Protein AF-A0A965WI93-F1 (afdb_monomer_lite)

Radius of gyration: 29.73 Å; chains: 1; bounding box: 65×33×78 Å

Secondary structure (DSSP, 8-state):
-HHHHHHHHHHHHHHHHHHHHHHTTT-HHHHHHHHHHHHHHHHHHHHHHHHHHHHHHTT--GGG-TT--HHHHHHHHHHHHHHHHHHHHHHHHHHHHHHHHHHHHS-SS--EEE-TTS-EEEE-TTTT-

Sequence (129 aa):
MLSGFLRLIPILMLASIAGLIGESFLGDELGWLIALLIVVISLFIAYVNQSRLDVFVRGAGISHLFGFGSSWSEIFFRLQRIITGLRKDIEHVERQYKRFIEAFQASPNGIVMLDDQDQIEWCNAIAEQ

Structure (mmCIF, N/CA/C/O backbone):
data_AF-A0A965WI93-F1
#
_entry.id   AF-A0A965WI93-F1
#
loop_
_atom_site.group_PDB
_atom_site.id
_atom_site.type_symbol
_atom_site.label_atom_id
_atom_site.label_alt_id
_atom_site.label_comp_id
_atom_site.label_asym_id
_atom_site.label_entity_id
_atom_site.label_seq_id
_atom_site.pdbx_PDB_ins_code
_atom_site.Cartn_x
_atom_site.Cartn_y
_atom_site.Cartn_z
_atom_site.occupancy
_atom_site.B_iso_or_equiv
_atom_site.auth_seq_id
_atom_site.auth_comp_id
_atom_site.auth_asym_id
_atom_site.auth_atom_id
_atom_site.pdbx_PDB_model_num
ATOM 1 N N . MET A 1 1 ? -3.163 9.370 -14.158 1.00 44.66 1 MET A N 1
ATOM 2 C CA . MET A 1 1 ? -2.802 9.427 -15.596 1.00 44.66 1 MET A CA 1
ATOM 3 C C . MET A 1 1 ? -1.575 10.307 -15.856 1.00 44.66 1 MET A C 1
ATOM 5 O O . MET A 1 1 ? -0.723 9.897 -16.629 1.00 44.66 1 MET A O 1
ATOM 9 N N . LEU A 1 2 ? -1.410 11.443 -15.160 1.00 41.28 2 LEU A N 1
ATOM 10 C CA . LEU A 1 2 ? -0.267 12.364 -15.318 1.00 41.28 2 LEU A CA 1
ATOM 11 C C . LEU A 1 2 ? 1.116 11.759 -14.967 1.00 41.28 2 LEU A C 1
ATOM 13 O O . LEU A 1 2 ? 2.121 12.081 -15.593 1.00 41.28 2 LEU A O 1
ATOM 17 N N . SER A 1 3 ? 1.173 10.828 -14.008 1.00 55.16 3 SER A N 1
ATOM 18 C CA . SER A 1 3 ? 2.419 10.173 -13.574 1.00 55.16 3 SER A CA 1
ATOM 19 C C . SER A 1 3 ? 3.006 9.188 -14.592 1.00 55.16 3 SER A C 1
ATOM 21 O O . SER A 1 3 ? 4.210 8.942 -14.570 1.00 55.16 3 SER A O 1
ATOM 23 N N . GLY A 1 4 ? 2.181 8.636 -15.490 1.00 57.69 4 GLY A N 1
ATOM 24 C CA . GLY A 1 4 ? 2.646 7.775 -16.581 1.00 57.69 4 GLY A CA 1
ATOM 25 C C . GLY A 1 4 ? 3.409 8.579 -17.631 1.00 57.69 4 GLY A C 1
ATOM 26 O O . GLY A 1 4 ? 4.527 8.221 -17.988 1.00 57.69 4 GLY A O 1
ATOM 27 N N . PHE A 1 5 ? 2.852 9.727 -18.029 1.00 55.25 5 PHE A N 1
ATOM 28 C CA . PHE A 1 5 ? 3.491 10.654 -18.965 1.00 55.25 5 PHE A CA 1
ATOM 29 C C . PHE A 1 5 ? 4.829 11.182 -18.436 1.00 55.25 5 PHE A C 1
ATOM 31 O O . PHE A 1 5 ? 5.806 11.189 -19.176 1.00 55.25 5 PHE A O 1
ATOM 38 N N . LEU A 1 6 ? 4.920 11.521 -17.144 1.00 60.19 6 LEU A N 1
ATOM 39 C CA . LEU A 1 6 ? 6.157 12.041 -16.548 1.00 60.19 6 LEU A CA 1
ATOM 40 C C . LEU A 1 6 ? 7.327 11.036 -16.586 1.00 60.19 6 LEU A C 1
ATOM 42 O O . LEU A 1 6 ? 8.482 11.442 -16.643 1.00 60.19 6 LEU A O 1
ATOM 46 N N . ARG A 1 7 ? 7.041 9.725 -16.588 1.00 63.84 7 ARG A N 1
ATOM 47 C CA . ARG A 1 7 ? 8.060 8.662 -16.697 1.00 63.84 7 ARG A CA 1
ATOM 48 C C . ARG A 1 7 ? 8.518 8.413 -18.130 1.00 63.84 7 ARG A C 1
ATOM 50 O O . ARG A 1 7 ? 9.644 7.968 -18.320 1.00 63.84 7 ARG A O 1
ATOM 57 N N . LEU A 1 8 ? 7.676 8.716 -19.118 1.00 63.66 8 LEU A N 1
ATOM 58 C CA . LEU A 1 8 ? 8.026 8.593 -20.533 1.00 63.66 8 LEU A CA 1
ATOM 59 C C . LEU A 1 8 ? 8.989 9.699 -20.974 1.00 63.66 8 LEU A C 1
ATOM 61 O O . LEU A 1 8 ? 9.844 9.447 -21.812 1.00 63.66 8 LEU A O 1
ATOM 65 N N . ILE A 1 9 ? 8.914 10.885 -20.362 1.00 71.38 9 ILE A N 1
ATOM 66 C CA . ILE A 1 9 ? 9.781 12.032 -20.675 1.00 71.38 9 ILE A CA 1
ATOM 67 C C . ILE A 1 9 ? 11.282 11.700 -20.568 1.00 71.38 9 ILE A C 1
ATOM 69 O O . ILE A 1 9 ? 11.985 11.924 -21.551 1.00 71.38 9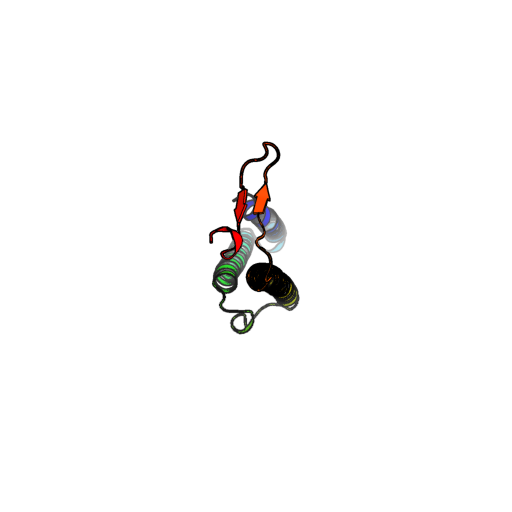 ILE A O 1
ATOM 73 N N . PRO A 1 10 ? 11.815 11.147 -19.456 1.00 72.50 10 PRO A N 1
ATOM 74 C CA . PRO A 1 10 ? 13.241 10.832 -19.369 1.00 72.50 10 PRO A CA 1
ATOM 75 C C . PRO A 1 10 ? 13.662 9.723 -20.338 1.00 72.50 10 PRO A C 1
ATOM 77 O O . PRO A 1 10 ? 14.773 9.771 -20.848 1.00 72.50 10 PRO A O 1
ATOM 80 N N . ILE A 1 11 ? 12.782 8.760 -20.630 1.00 70.06 11 ILE A N 1
ATOM 81 C CA . ILE A 1 11 ? 13.043 7.675 -21.590 1.00 70.06 11 ILE A CA 1
ATOM 82 C C . ILE A 1 11 ? 13.140 8.236 -23.009 1.00 70.06 11 ILE A C 1
ATOM 84 O O . ILE A 1 11 ? 14.069 7.905 -23.742 1.00 70.06 11 ILE A O 1
ATOM 88 N N . LEU A 1 12 ? 12.201 9.108 -23.377 1.00 68.94 12 LEU A N 1
ATOM 89 C CA . LEU A 1 12 ? 12.174 9.768 -24.676 1.00 68.94 12 LEU A CA 1
ATOM 90 C C . LEU A 1 12 ? 13.390 10.687 -24.841 1.00 68.94 12 LEU A C 1
ATOM 92 O O . LEU A 1 12 ? 14.022 10.676 -25.889 1.00 68.94 12 LEU A O 1
ATOM 96 N N . MET A 1 13 ? 13.766 11.415 -23.783 1.00 74.62 13 MET A N 1
ATOM 97 C CA . MET A 1 13 ? 14.979 12.238 -23.747 1.00 74.62 13 MET A CA 1
ATOM 98 C C . MET A 1 13 ? 16.239 11.388 -23.946 1.00 74.62 13 MET A C 1
ATOM 100 O O . MET A 1 13 ? 17.066 11.724 -24.787 1.00 74.62 13 MET A O 1
ATOM 104 N N . LEU A 1 14 ? 16.373 10.258 -23.242 1.00 74.38 14 LEU A N 1
ATOM 105 C CA . LEU A 1 14 ? 17.527 9.360 -23.381 1.00 74.38 14 LEU A CA 1
ATOM 106 C C . LEU A 1 14 ? 17.598 8.714 -24.771 1.00 74.38 14 LEU A C 1
ATOM 108 O O . LEU A 1 14 ? 18.682 8.622 -25.340 1.00 74.38 14 LEU A O 1
ATOM 112 N N . ALA A 1 15 ? 16.455 8.314 -25.335 1.00 68.94 15 ALA A N 1
ATOM 113 C CA . ALA A 1 15 ? 16.373 7.770 -26.689 1.00 68.94 15 ALA A CA 1
ATOM 114 C C . ALA A 1 15 ? 16.710 8.826 -27.754 1.00 68.94 15 ALA A C 1
ATOM 116 O O . ALA A 1 15 ? 17.428 8.525 -28.704 1.00 68.94 15 ALA A O 1
ATOM 117 N N . SER A 1 16 ? 16.257 10.069 -27.569 1.00 68.19 16 SER A N 1
ATOM 118 C CA . SER A 1 16 ? 16.564 11.181 -28.473 1.00 68.19 16 SER A CA 1
ATOM 119 C C . SER A 1 16 ? 18.047 11.563 -28.416 1.00 68.19 16 SER A C 1
ATOM 121 O O . SER A 1 16 ? 18.651 11.812 -29.454 1.00 68.19 16 SER A O 1
ATOM 123 N N . ILE A 1 17 ? 18.657 11.554 -27.225 1.00 76.12 17 ILE A N 1
ATOM 124 C CA . ILE A 1 17 ? 20.099 11.788 -27.048 1.00 76.12 17 ILE A CA 1
ATOM 125 C C . ILE A 1 17 ? 20.910 10.649 -27.682 1.00 76.12 17 ILE A C 1
ATOM 127 O O . ILE A 1 17 ? 21.883 10.910 -28.382 1.00 76.12 17 ILE A O 1
ATOM 131 N N . ALA A 1 18 ? 20.496 9.393 -27.492 1.00 68.19 18 ALA A N 1
ATOM 132 C CA . ALA A 1 18 ? 21.152 8.240 -28.107 1.00 68.19 18 ALA A CA 1
ATOM 133 C C . ALA A 1 18 ? 21.044 8.248 -29.644 1.00 68.19 18 ALA A C 1
ATOM 135 O O . ALA A 1 18 ? 22.019 7.916 -30.313 1.00 68.19 18 ALA A O 1
ATOM 136 N N . GLY A 1 19 ? 19.900 8.669 -30.198 1.00 64.56 19 GLY A N 1
ATOM 137 C CA . GLY A 1 19 ? 19.705 8.838 -31.642 1.00 64.56 19 GLY A CA 1
ATOM 138 C C . GLY A 1 19 ? 20.626 9.905 -32.237 1.00 64.56 19 GLY A C 1
ATOM 139 O O . GLY A 1 19 ? 21.347 9.619 -33.189 1.00 64.56 19 GLY A O 1
ATOM 140 N N . LEU A 1 20 ? 20.693 11.088 -31.610 1.00 67.75 20 LEU A N 1
ATOM 141 C CA . LEU A 1 20 ? 21.573 12.186 -32.042 1.00 67.75 20 LEU A CA 1
ATOM 142 C C . LEU A 1 20 ? 23.065 11.814 -31.983 1.00 67.75 20 LEU A C 1
ATOM 144 O O . LEU A 1 20 ? 23.847 12.221 -32.838 1.00 67.75 20 LEU A O 1
ATOM 148 N N . ILE A 1 21 ? 23.473 11.025 -30.984 1.00 68.88 21 ILE A N 1
ATOM 149 C CA . ILE A 1 21 ? 24.853 10.524 -30.877 1.00 68.88 21 ILE A CA 1
ATOM 150 C C . ILE A 1 21 ? 25.123 9.434 -31.929 1.00 68.88 21 ILE A C 1
ATOM 152 O O . ILE A 1 21 ? 26.225 9.371 -32.475 1.00 68.88 21 ILE A O 1
ATOM 156 N N . GLY A 1 22 ? 24.128 8.595 -32.232 1.00 62.91 22 GLY A N 1
ATOM 157 C CA . GLY A 1 22 ? 24.220 7.521 -33.223 1.00 62.91 22 GLY A CA 1
ATOM 158 C C . GLY A 1 22 ? 24.420 8.026 -34.653 1.00 62.91 22 GLY A C 1
ATOM 159 O O . GLY A 1 22 ? 25.285 7.500 -35.357 1.00 62.91 22 GLY A O 1
ATOM 160 N N . GLU A 1 23 ? 23.701 9.083 -35.046 1.00 61.59 23 GLU A N 1
ATOM 161 C CA . GLU A 1 23 ? 23.863 9.745 -36.354 1.00 61.59 23 GLU A CA 1
ATOM 162 C C . GLU A 1 23 ? 25.294 10.268 -36.555 1.00 61.59 23 GLU A C 1
ATOM 164 O O . GLU A 1 23 ? 25.862 10.151 -37.637 1.00 61.59 23 GLU A O 1
ATOM 169 N N . SER A 1 24 ? 25.938 10.756 -35.490 1.00 64.38 24 SER A N 1
ATOM 170 C CA . SER A 1 24 ? 27.300 11.293 -35.575 1.00 64.38 24 SER A CA 1
ATOM 171 C C . SER A 1 24 ? 28.404 10.230 -35.701 1.00 64.38 24 SER A C 1
ATOM 173 O O . SER A 1 24 ? 29.534 10.603 -36.021 1.00 64.38 24 SER A O 1
ATOM 175 N N . PHE A 1 25 ? 28.139 8.948 -35.413 1.00 61.69 25 PHE A N 1
ATOM 176 C CA . PHE A 1 25 ? 29.193 7.925 -35.286 1.00 61.69 25 PHE A CA 1
ATOM 177 C C . PHE A 1 25 ? 29.014 6.683 -36.173 1.00 61.69 25 PHE A C 1
ATOM 179 O O . PHE A 1 25 ? 30.026 6.123 -36.596 1.00 61.69 25 PHE A O 1
ATOM 186 N N . LEU A 1 26 ? 27.784 6.220 -36.441 1.00 57.69 26 LEU A N 1
ATOM 187 C CA . LEU A 1 26 ? 27.537 4.905 -37.070 1.00 57.69 26 LEU A CA 1
ATOM 188 C C . LEU A 1 26 ? 26.715 4.943 -38.375 1.00 57.69 26 LEU A C 1
ATOM 190 O O . LEU A 1 26 ? 26.497 3.891 -38.976 1.00 57.69 26 LEU A O 1
ATOM 194 N N . GLY A 1 27 ? 26.318 6.129 -38.844 1.00 65.25 27 GLY A N 1
ATOM 195 C CA . GLY A 1 27 ? 25.498 6.308 -40.045 1.00 65.25 27 GLY A CA 1
ATOM 196 C C . GLY A 1 27 ? 23.993 6.265 -39.760 1.00 65.25 27 GLY A C 1
ATOM 197 O O . GLY A 1 27 ? 23.537 5.586 -38.835 1.00 65.25 27 GLY A O 1
ATOM 198 N N . ASP A 1 28 ? 23.237 7.009 -40.571 1.00 67.56 28 ASP A N 1
ATOM 199 C CA . A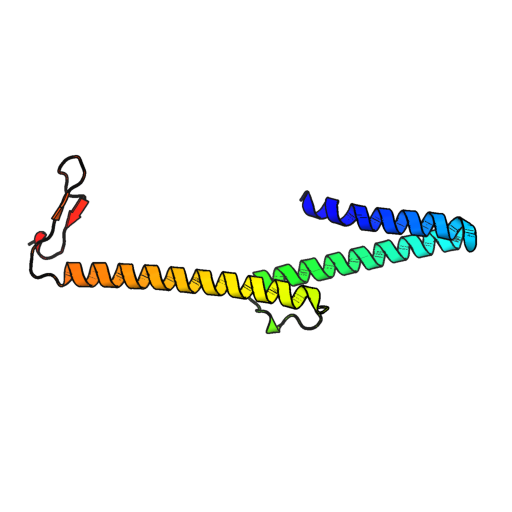SP A 1 28 ? 21.835 7.370 -40.320 1.00 67.56 28 ASP A CA 1
ATOM 200 C C . ASP A 1 28 ? 20.943 6.152 -40.015 1.00 67.56 28 ASP A C 1
ATOM 202 O O . ASP A 1 28 ? 20.174 6.164 -39.059 1.00 67.56 28 ASP A O 1
ATOM 206 N N . GLU A 1 29 ? 21.087 5.043 -40.744 1.00 69.81 29 GLU A N 1
ATOM 207 C CA . GLU A 1 29 ? 20.192 3.882 -40.602 1.00 69.81 29 GLU A CA 1
ATOM 208 C C . GLU A 1 29 ? 20.355 3.117 -39.274 1.00 69.81 29 GLU A C 1
ATOM 210 O O . GLU A 1 29 ? 19.378 2.595 -38.726 1.00 69.81 29 GLU A O 1
ATOM 215 N N . LEU A 1 30 ? 21.568 3.061 -38.714 1.00 70.31 30 LEU A N 1
ATOM 216 C CA . LEU A 1 30 ? 21.840 2.304 -37.486 1.00 70.31 30 LEU A CA 1
ATOM 217 C C . LEU A 1 30 ? 21.473 3.092 -36.221 1.00 70.31 30 LEU A C 1
ATOM 219 O O . LEU A 1 30 ? 21.058 2.491 -35.225 1.00 70.31 30 LEU A O 1
ATOM 223 N N . GLY A 1 31 ? 21.562 4.426 -36.261 1.00 73.06 31 GLY A N 1
ATOM 224 C CA . GLY A 1 31 ? 21.180 5.295 -35.142 1.00 73.06 31 GLY A CA 1
ATOM 225 C C . GLY A 1 31 ? 19.693 5.179 -34.793 1.00 73.06 31 GLY A C 1
ATOM 226 O O . GLY A 1 31 ? 19.334 4.974 -33.628 1.00 73.06 31 GLY A O 1
ATOM 227 N N . TRP A 1 32 ? 18.827 5.206 -35.810 1.00 71.19 32 TRP A N 1
ATOM 228 C CA . TRP A 1 32 ? 17.378 5.073 -35.631 1.00 71.19 32 TRP A CA 1
ATOM 229 C C . TRP A 1 32 ? 16.967 3.689 -35.115 1.00 71.19 32 TRP A C 1
ATOM 231 O O . TRP A 1 32 ? 16.082 3.593 -34.260 1.00 71.19 32 TRP A O 1
ATOM 241 N N . LEU A 1 33 ? 17.639 2.618 -35.556 1.00 78.12 33 LEU A N 1
ATOM 242 C CA . LEU A 1 33 ? 17.386 1.261 -35.056 1.00 78.12 33 LEU A CA 1
ATOM 243 C C . LEU A 1 33 ? 17.721 1.121 -33.566 1.00 78.12 33 LEU A C 1
ATOM 245 O O . LEU A 1 33 ? 16.945 0.526 -32.815 1.00 78.12 33 LEU A O 1
ATOM 249 N N . ILE A 1 34 ? 18.836 1.701 -33.116 1.00 75.94 34 ILE A N 1
ATOM 250 C CA . ILE A 1 34 ? 19.228 1.680 -31.701 1.00 75.94 34 ILE A CA 1
ATOM 251 C C . ILE A 1 34 ? 18.241 2.497 -30.857 1.00 75.94 34 ILE A C 1
ATOM 253 O O . ILE A 1 34 ? 17.801 2.027 -29.805 1.00 75.94 34 ILE A O 1
ATOM 257 N N . ALA A 1 35 ? 17.836 3.682 -31.325 1.00 73.12 35 ALA A N 1
ATOM 258 C CA . ALA A 1 35 ? 16.850 4.513 -30.635 1.00 73.12 35 ALA A CA 1
ATOM 259 C C . ALA A 1 35 ? 15.492 3.798 -30.494 1.00 73.12 35 ALA A C 1
A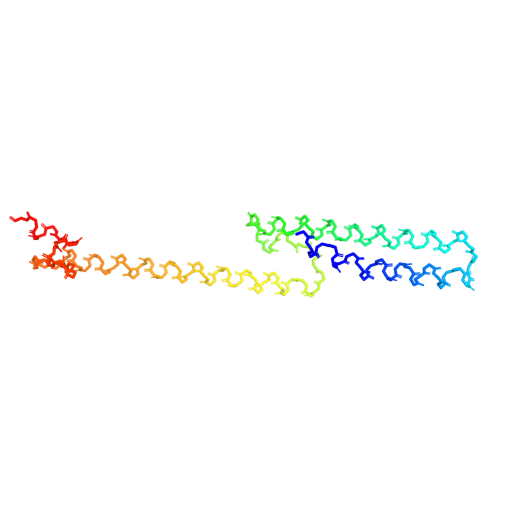TOM 261 O O . ALA A 1 35 ? 14.917 3.772 -29.402 1.00 73.12 35 ALA A O 1
ATOM 262 N N . LEU A 1 36 ? 15.015 3.146 -31.562 1.00 80.12 36 LEU A N 1
ATOM 263 C CA . LEU A 1 36 ? 13.795 2.334 -31.540 1.00 80.12 36 LEU A CA 1
ATOM 264 C C . LEU A 1 36 ? 13.902 1.202 -30.508 1.00 80.12 36 LEU A C 1
ATOM 266 O O . LEU A 1 36 ? 12.990 0.996 -29.706 1.00 80.12 36 LEU A O 1
ATOM 270 N N . LEU A 1 37 ? 15.029 0.490 -30.497 1.00 79.69 37 LEU A N 1
ATOM 271 C CA . LEU A 1 37 ? 15.254 -0.645 -29.607 1.00 79.69 37 LEU A CA 1
ATOM 272 C C . LEU A 1 37 ? 15.272 -0.216 -28.131 1.00 79.69 37 LEU A C 1
ATOM 274 O O . LEU A 1 37 ? 14.665 -0.885 -27.293 1.00 79.69 37 LEU A O 1
ATOM 278 N N . ILE A 1 38 ? 15.874 0.934 -27.812 1.00 78.75 38 ILE A N 1
ATOM 279 C CA . ILE A 1 38 ? 15.851 1.519 -26.461 1.00 78.75 38 ILE A CA 1
ATOM 280 C C . ILE A 1 38 ? 14.415 1.831 -26.023 1.00 78.75 38 ILE A C 1
ATOM 282 O O . ILE A 1 38 ? 14.026 1.482 -24.904 1.00 78.75 38 ILE A O 1
ATOM 286 N N . VAL A 1 39 ? 13.612 2.448 -26.895 1.00 77.38 39 VAL A N 1
ATOM 287 C CA . VAL A 1 39 ? 12.206 2.762 -26.595 1.00 77.38 39 VAL A CA 1
ATOM 288 C C . VAL A 1 39 ? 11.408 1.481 -26.349 1.00 77.38 39 VAL A C 1
ATOM 290 O O . VAL A 1 39 ? 10.696 1.392 -25.348 1.00 77.38 39 VAL A O 1
ATOM 293 N N . VAL A 1 40 ? 11.568 0.465 -27.201 1.00 80.06 40 VAL A N 1
ATOM 294 C CA . VAL A 1 40 ? 10.877 -0.827 -27.061 1.00 80.06 40 VAL A CA 1
ATOM 295 C C . VAL A 1 40 ? 11.245 -1.515 -25.746 1.00 80.06 40 VAL A C 1
ATOM 297 O O . VAL A 1 40 ? 10.348 -1.925 -25.006 1.00 80.06 40 VAL A O 1
ATOM 300 N N . ILE A 1 41 ? 12.536 -1.594 -25.406 1.00 78.62 41 ILE A N 1
ATOM 301 C CA . ILE A 1 41 ? 12.990 -2.176 -24.133 1.00 78.62 41 ILE A CA 1
ATOM 302 C C . ILE A 1 41 ? 12.392 -1.413 -22.949 1.00 78.62 41 ILE A C 1
ATOM 304 O O . ILE A 1 41 ? 11.923 -2.020 -21.984 1.00 78.62 41 ILE A O 1
ATOM 308 N N . SER A 1 42 ? 12.372 -0.085 -23.016 1.00 77.56 42 SER A N 1
ATOM 309 C CA . SER A 1 42 ? 11.867 0.733 -21.920 1.00 77.56 42 SER A CA 1
ATOM 310 C C . SER A 1 42 ? 10.358 0.571 -21.708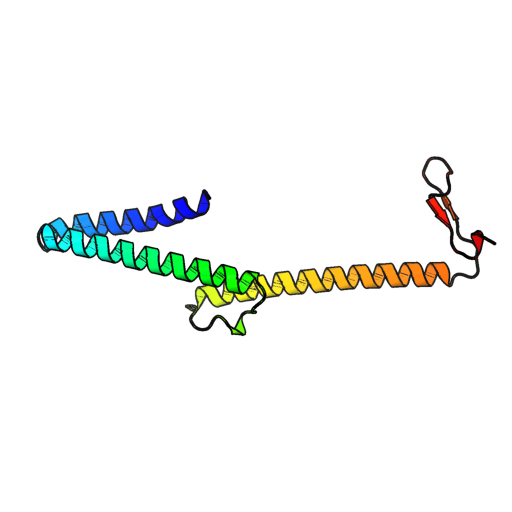 1.00 77.56 42 SER A C 1
ATOM 312 O O . SER A 1 42 ? 9.902 0.402 -20.572 1.00 77.56 4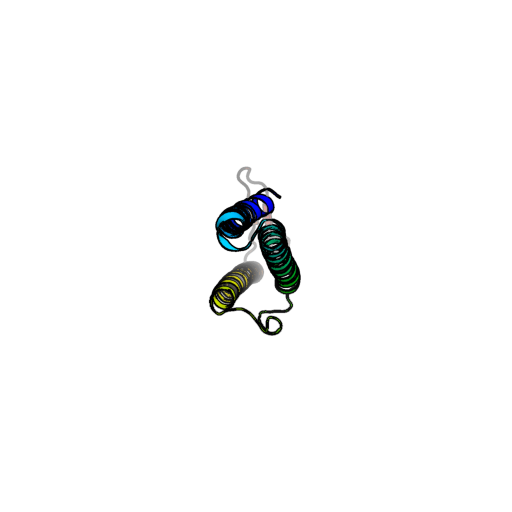2 SER A O 1
ATOM 314 N N . LEU A 1 43 ? 9.580 0.528 -22.795 1.00 78.56 43 LEU A N 1
ATOM 315 C CA . LEU A 1 43 ? 8.145 0.238 -22.743 1.00 78.56 43 LEU A CA 1
ATOM 316 C C . LEU A 1 43 ? 7.874 -1.166 -22.194 1.00 78.56 43 LEU A C 1
ATOM 318 O O . LEU A 1 43 ? 6.961 -1.344 -21.385 1.00 78.56 43 LEU A O 1
ATOM 322 N N . PHE A 1 44 ? 8.696 -2.148 -22.567 1.00 79.38 44 PHE A N 1
ATOM 323 C CA . PHE A 1 44 ? 8.585 -3.509 -22.053 1.00 79.38 44 PHE A CA 1
ATOM 324 C C . PHE A 1 44 ? 8.810 -3.567 -20.534 1.00 79.38 44 PHE A C 1
ATOM 326 O O . PHE A 1 44 ? 7.999 -4.145 -19.806 1.00 79.38 44 PHE A O 1
ATOM 333 N N . ILE A 1 45 ? 9.853 -2.900 -20.025 1.00 76.19 45 ILE A N 1
ATOM 334 C CA . ILE A 1 45 ? 10.121 -2.802 -18.580 1.00 76.19 45 ILE A CA 1
ATOM 335 C C . ILE A 1 45 ? 8.949 -2.124 -17.853 1.00 76.19 45 ILE A C 1
ATOM 337 O O . ILE A 1 45 ? 8.523 -2.591 -16.791 1.00 76.19 45 ILE A O 1
ATOM 341 N N . ALA A 1 46 ? 8.398 -1.049 -18.424 1.00 76.31 46 ALA A N 1
ATOM 342 C CA . ALA A 1 46 ? 7.259 -0.340 -17.848 1.00 76.31 46 ALA A CA 1
ATOM 343 C C . ALA A 1 46 ? 6.006 -1.231 -17.759 1.00 76.31 46 ALA A C 1
ATOM 345 O O . ALA A 1 46 ? 5.360 -1.272 -16.708 1.00 76.31 46 ALA A O 1
ATOM 346 N N . TYR A 1 47 ? 5.707 -1.990 -18.817 1.00 79.44 47 TYR A N 1
ATOM 347 C CA . TYR A 1 47 ? 4.574 -2.917 -18.865 1.00 79.44 47 TYR A CA 1
ATOM 348 C C . TYR A 1 47 ? 4.689 -4.034 -17.816 1.00 79.44 47 TYR A C 1
ATOM 350 O O . TYR A 1 47 ? 3.736 -4.325 -17.083 1.00 79.44 47 TYR A O 1
ATOM 358 N N . VAL A 1 48 ? 5.883 -4.620 -17.685 1.00 76.81 48 VAL A N 1
ATOM 359 C CA . VAL A 1 48 ? 6.163 -5.651 -16.678 1.00 76.81 48 VAL A CA 1
ATOM 360 C C . VAL A 1 48 ? 5.989 -5.090 -15.266 1.00 76.81 48 VAL A C 1
ATOM 362 O O . VAL A 1 48 ? 5.358 -5.729 -14.425 1.00 76.81 48 VAL A O 1
ATOM 365 N N . ASN A 1 49 ? 6.496 -3.885 -14.994 1.00 71.81 49 ASN A N 1
ATOM 366 C CA . ASN A 1 49 ? 6.357 -3.259 -13.679 1.00 71.81 49 ASN A CA 1
ATOM 367 C C . ASN A 1 49 ? 4.887 -2.966 -13.322 1.00 71.81 49 ASN A C 1
ATOM 369 O O . ASN A 1 49 ? 4.475 -3.152 -12.177 1.00 71.81 49 ASN A O 1
ATOM 373 N N . GLN A 1 50 ? 4.077 -2.557 -14.302 1.00 75.88 50 GLN A N 1
ATOM 374 C CA . GLN A 1 50 ? 2.651 -2.298 -14.098 1.00 75.88 50 GLN A CA 1
ATOM 375 C C . GLN A 1 50 ? 1.876 -3.580 -13.764 1.00 75.88 50 GLN A C 1
ATOM 377 O O . GLN A 1 50 ? 1.097 -3.593 -12.812 1.00 75.88 50 GLN A O 1
ATOM 382 N N . SER A 1 51 ? 2.139 -4.670 -14.486 1.00 74.94 51 SER A N 1
ATOM 383 C CA . SER A 1 51 ? 1.512 -5.973 -14.217 1.00 74.94 51 SER A CA 1
ATOM 384 C C . SER A 1 51 ? 1.890 -6.512 -12.831 1.00 74.94 51 SER A C 1
ATOM 386 O O . SER A 1 51 ? 1.061 -7.073 -12.119 1.00 74.94 51 SER A O 1
ATOM 388 N N . ARG A 1 52 ? 3.137 -6.283 -12.400 1.00 67.19 52 ARG A N 1
ATOM 389 C CA . ARG A 1 52 ? 3.625 -6.672 -11.066 1.00 67.19 52 ARG A CA 1
ATOM 390 C C . ARG A 1 52 ? 2.945 -5.903 -9.938 1.00 67.19 52 ARG A C 1
ATOM 392 O O . ARG A 1 52 ? 2.657 -6.490 -8.897 1.00 67.19 52 ARG A O 1
ATOM 399 N N . LEU A 1 53 ? 2.678 -4.612 -10.140 1.00 69.50 53 LEU A N 1
ATOM 400 C CA . LEU A 1 53 ? 1.957 -3.806 -9.159 1.00 69.50 53 LEU A CA 1
ATOM 401 C C . LEU A 1 53 ? 0.528 -4.325 -8.964 1.00 69.50 53 LEU A C 1
ATOM 403 O O . LEU A 1 53 ? 0.077 -4.403 -7.826 1.00 69.50 53 LEU A O 1
ATOM 407 N N . ASP A 1 54 ? -0.149 -4.733 -10.041 1.00 72.62 54 ASP A N 1
ATOM 408 C CA . ASP A 1 54 ? -1.503 -5.293 -9.952 1.00 72.62 54 ASP A CA 1
ATOM 409 C C . ASP A 1 54 ? -1.518 -6.600 -9.134 1.00 72.62 54 ASP A C 1
ATOM 411 O O . ASP A 1 54 ? -2.336 -6.772 -8.232 1.00 72.62 54 ASP A O 1
ATOM 415 N N . VAL A 1 55 ? -0.535 -7.482 -9.348 1.00 70.94 55 VAL A N 1
ATOM 416 C CA . VAL A 1 55 ? -0.374 -8.719 -8.560 1.00 70.94 55 VAL A CA 1
ATOM 417 C C . VAL A 1 55 ? -0.101 -8.427 -7.077 1.00 70.94 55 VAL A C 1
ATOM 419 O O . VAL A 1 55 ? -0.691 -9.068 -6.203 1.00 70.94 55 VAL A O 1
ATOM 422 N N . PHE A 1 56 ? 0.751 -7.442 -6.772 1.00 69.50 56 PHE A N 1
ATOM 423 C CA . PHE A 1 56 ? 1.030 -7.036 -5.391 1.00 69.50 56 PHE A CA 1
ATOM 424 C C . PHE A 1 56 ? -0.213 -6.452 -4.700 1.00 69.50 56 PHE A C 1
ATOM 426 O O . PHE A 1 56 ? -0.515 -6.817 -3.563 1.00 69.50 56 PHE A O 1
ATOM 433 N N . VAL A 1 57 ? -0.961 -5.585 -5.390 1.00 68.88 57 VAL A N 1
ATOM 434 C CA . VAL A 1 57 ? -2.180 -4.946 -4.863 1.00 68.88 57 VAL A CA 1
ATOM 435 C C . VAL A 1 57 ? -3.296 -5.967 -4.630 1.00 68.88 57 VAL A C 1
ATOM 437 O O . VAL A 1 57 ? -4.012 -5.865 -3.636 1.00 68.88 57 VAL A O 1
ATOM 440 N N . ARG A 1 58 ? -3.407 -6.996 -5.478 1.00 71.81 58 ARG A N 1
ATOM 441 C CA . ARG A 1 58 ? -4.382 -8.092 -5.319 1.00 71.81 58 ARG A CA 1
ATOM 442 C C . ARG A 1 58 ? -4.066 -9.056 -4.171 1.00 71.81 58 ARG A C 1
ATOM 444 O O . ARG A 1 58 ? -4.812 -10.006 -3.958 1.00 71.81 58 ARG A O 1
ATOM 451 N N . GLY A 1 59 ? -3.002 -8.806 -3.406 1.00 63.44 59 GLY A N 1
ATOM 452 C CA . GLY A 1 59 ? -2.728 -9.517 -2.159 1.00 63.44 59 GLY A CA 1
ATOM 453 C C . GLY A 1 59 ? -1.893 -10.786 -2.311 1.00 63.44 59 GLY A C 1
ATOM 454 O O . GLY A 1 59 ? -1.788 -11.540 -1.348 1.00 63.44 59 GLY A O 1
ATOM 455 N N . ALA A 1 60 ? -1.246 -11.012 -3.462 1.00 59.34 60 ALA A N 1
ATOM 456 C CA . ALA A 1 60 ? -0.392 -12.187 -3.677 1.00 59.34 60 ALA A CA 1
ATOM 457 C C . ALA A 1 60 ? 0.897 -12.202 -2.821 1.00 59.34 60 ALA A C 1
ATOM 459 O O . ALA A 1 60 ? 1.646 -13.176 -2.851 1.00 59.34 60 ALA A O 1
ATOM 460 N N . GLY A 1 61 ? 1.151 -11.152 -2.033 1.00 59.94 61 GLY A N 1
ATOM 461 C CA . GLY A 1 61 ? 2.311 -11.055 -1.150 1.00 59.94 61 GLY A CA 1
ATOM 462 C C . GLY A 1 61 ? 3.639 -10.927 -1.904 1.00 59.94 61 GLY A C 1
ATOM 463 O O . GLY A 1 61 ? 3.751 -11.174 -3.105 1.00 59.94 61 GLY A O 1
ATOM 464 N N . ILE A 1 62 ? 4.687 -10.521 -1.185 1.00 58.09 62 ILE A N 1
ATOM 465 C CA . ILE A 1 62 ? 6.043 -10.360 -1.748 1.00 58.09 62 ILE A CA 1
ATOM 466 C C . ILE A 1 62 ? 6.618 -11.693 -2.261 1.00 58.09 62 ILE A C 1
ATOM 468 O O . ILE A 1 62 ? 7.505 -11.692 -3.111 1.00 58.09 62 ILE A O 1
ATOM 472 N N . SER A 1 63 ? 6.086 -12.831 -1.805 1.00 56.56 63 SER A N 1
ATOM 473 C CA . SER A 1 63 ? 6.547 -14.179 -2.158 1.00 56.56 63 SER A CA 1
ATOM 474 C C . SER A 1 63 ? 6.427 -14.517 -3.645 1.00 56.56 63 SER A C 1
ATOM 476 O O . SER A 1 63 ? 7.207 -15.330 -4.129 1.00 56.56 63 SER A O 1
ATOM 478 N N . HIS A 1 64 ? 5.505 -13.895 -4.387 1.00 53.91 64 HIS A N 1
ATOM 479 C CA . HIS A 1 64 ? 5.382 -14.115 -5.835 1.00 53.91 64 HIS A CA 1
ATOM 480 C C . HIS A 1 64 ? 6.254 -13.191 -6.686 1.00 53.91 64 HIS A C 1
ATOM 482 O O . HIS A 1 64 ? 6.363 -13.384 -7.898 1.00 53.91 64 HIS A O 1
ATOM 488 N N . LEU A 1 65 ? 6.904 -12.200 -6.079 1.00 57.72 65 LEU A N 1
ATOM 489 C CA . LEU A 1 65 ? 7.698 -11.221 -6.806 1.00 57.72 65 LEU A CA 1
ATOM 490 C C . LEU A 1 65 ? 9.174 -11.639 -6.863 1.00 57.72 65 LEU A C 1
ATOM 492 O O . LEU A 1 65 ? 10.073 -10.914 -6.436 1.00 57.72 65 LEU A O 1
ATOM 496 N N . PHE A 1 66 ? 9.435 -12.823 -7.416 1.00 49.09 66 PHE A N 1
ATOM 497 C CA . PHE A 1 66 ? 10.792 -13.209 -7.793 1.00 49.09 66 PHE A CA 1
ATOM 498 C C . PHE A 1 66 ? 11.253 -12.357 -8.989 1.00 49.09 66 PHE A C 1
ATOM 500 O O . PHE A 1 66 ? 10.573 -12.271 -10.012 1.00 49.09 66 PHE A O 1
ATOM 507 N N . GLY A 1 67 ? 12.410 -11.699 -8.856 1.00 57.31 67 GLY A N 1
ATOM 508 C CA . GLY A 1 67 ? 13.031 -10.917 -9.935 1.00 57.31 67 GLY A CA 1
ATOM 509 C C . GLY A 1 67 ? 12.926 -9.395 -9.803 1.00 57.31 67 GLY A C 1
ATOM 510 O O . GLY A 1 67 ? 12.906 -8.694 -10.818 1.00 57.31 67 GLY A O 1
ATOM 511 N N . PHE A 1 68 ? 12.834 -8.854 -8.587 1.00 54.84 68 PHE A N 1
ATOM 512 C CA . PHE A 1 68 ? 13.167 -7.447 -8.362 1.00 54.84 68 PHE A CA 1
ATOM 513 C C . PHE A 1 68 ? 14.686 -7.256 -8.349 1.00 54.84 68 PHE A C 1
ATOM 515 O O . PHE A 1 68 ? 15.398 -7.988 -7.667 1.00 54.84 68 PHE A O 1
ATOM 522 N N . GLY A 1 69 ? 15.183 -6.231 -9.048 1.00 58.12 69 GLY A N 1
ATOM 523 C CA . GLY A 1 69 ? 16.464 -5.627 -8.674 1.00 58.12 69 GLY A CA 1
ATOM 524 C C . GLY A 1 69 ? 16.371 -5.080 -7.243 1.00 58.12 69 GLY A C 1
ATOM 525 O O . GLY A 1 69 ? 15.285 -4.676 -6.817 1.00 58.12 69 GLY A O 1
ATOM 526 N N . SER A 1 70 ? 17.486 -5.075 -6.504 1.00 60.69 70 SER A N 1
ATOM 527 C CA . SER A 1 70 ? 17.509 -4.871 -5.040 1.00 60.69 70 SER A CA 1
ATOM 528 C C . SER A 1 70 ? 16.755 -3.631 -4.533 1.00 60.69 70 SER A C 1
ATOM 530 O O . SER A 1 70 ? 16.268 -3.619 -3.405 1.00 60.69 70 SER A O 1
ATOM 532 N N . SER A 1 71 ? 16.610 -2.591 -5.358 1.00 67.81 71 SER A N 1
ATOM 533 C CA . SER A 1 71 ? 15.953 -1.340 -4.971 1.00 67.81 71 SER A CA 1
ATOM 534 C C . SER A 1 71 ? 14.427 -1.440 -4.838 1.00 67.81 71 SER A C 1
ATOM 536 O O . SER A 1 71 ? 13.846 -0.746 -4.008 1.00 67.81 71 SER A O 1
ATOM 538 N N . TRP A 1 72 ? 13.749 -2.287 -5.622 1.00 71.12 72 TRP A N 1
ATOM 539 C CA . TRP A 1 72 ? 12.280 -2.371 -5.589 1.00 71.12 72 TRP A CA 1
ATOM 540 C C . TRP A 1 72 ? 11.766 -3.287 -4.479 1.00 71.12 72 TRP A C 1
ATOM 542 O O . TRP A 1 72 ? 10.734 -2.986 -3.879 1.00 71.12 72 TRP A O 1
ATOM 552 N N . SER A 1 73 ? 12.497 -4.353 -4.142 1.00 70.94 73 SER A N 1
ATOM 553 C CA . SER A 1 73 ? 12.122 -5.261 -3.049 1.00 70.94 73 SER A CA 1
ATOM 554 C C . SER A 1 73 ? 12.000 -4.535 -1.709 1.00 70.94 73 SER A C 1
ATOM 556 O O . SER A 1 73 ? 11.054 -4.778 -0.964 1.00 70.94 73 SER A O 1
ATOM 558 N N . GLU A 1 74 ? 12.902 -3.591 -1.436 1.00 78.25 74 GLU A N 1
ATOM 559 C CA . GLU A 1 74 ? 12.887 -2.753 -0.231 1.00 78.25 74 GLU A CA 1
ATOM 560 C C . GLU A 1 74 ? 11.615 -1.887 -0.157 1.00 78.25 74 GLU A C 1
ATOM 562 O O . GLU A 1 74 ? 10.974 -1.789 0.892 1.00 78.25 74 GLU A O 1
ATOM 567 N N . ILE A 1 75 ? 11.212 -1.286 -1.283 1.00 79.88 75 ILE A N 1
ATOM 568 C CA . ILE A 1 75 ? 10.019 -0.432 -1.372 1.00 79.88 75 ILE A CA 1
ATOM 569 C C . ILE A 1 75 ? 8.755 -1.257 -1.114 1.00 79.88 75 ILE A C 1
ATOM 571 O O . ILE A 1 75 ? 7.926 -0.870 -0.287 1.00 79.88 75 ILE A O 1
ATOM 575 N N . PHE A 1 76 ? 8.618 -2.410 -1.774 1.00 76.12 76 PHE A N 1
ATOM 576 C CA . PHE A 1 76 ? 7.473 -3.301 -1.574 1.00 76.12 76 PHE A CA 1
ATOM 577 C C . PHE A 1 76 ? 7.421 -3.854 -0.146 1.00 76.12 76 PHE A C 1
ATOM 579 O O . PHE A 1 76 ? 6.344 -3.908 0.450 1.00 76.12 76 PHE A O 1
ATOM 586 N N . PHE A 1 77 ? 8.574 -4.181 0.443 1.00 80.94 77 PHE A N 1
ATOM 587 C CA . PHE A 1 77 ? 8.666 -4.608 1.837 1.00 80.94 77 PHE A CA 1
ATOM 588 C C . PHE A 1 77 ? 8.204 -3.522 2.812 1.00 80.94 77 PHE A C 1
ATOM 590 O O . PHE A 1 77 ? 7.383 -3.784 3.696 1.00 80.94 77 PHE A O 1
ATOM 597 N N . ARG A 1 78 ? 8.671 -2.282 2.632 1.00 84.00 78 ARG A N 1
ATOM 598 C CA . ARG A 1 78 ? 8.237 -1.138 3.447 1.00 84.00 78 ARG A CA 1
ATOM 599 C C . ARG A 1 78 ? 6.740 -0.895 3.320 1.00 84.00 78 ARG A C 1
ATOM 601 O O . ARG A 1 78 ? 6.070 -0.722 4.336 1.00 84.00 78 ARG A O 1
ATOM 608 N N . LEU A 1 79 ? 6.209 -0.945 2.100 1.00 84.81 79 LEU A N 1
ATOM 609 C CA . LEU A 1 79 ? 4.782 -0.769 1.854 1.00 84.81 79 LEU A CA 1
ATOM 610 C C . LEU A 1 79 ? 3.954 -1.869 2.535 1.00 84.81 79 LEU A C 1
ATOM 612 O O . LEU A 1 79 ? 2.998 -1.561 3.247 1.00 84.81 79 LEU A O 1
ATOM 616 N N . GLN A 1 80 ? 4.359 -3.136 2.405 1.00 83.25 80 GLN A N 1
ATOM 617 C CA . GLN A 1 80 ? 3.697 -4.246 3.094 1.00 83.25 80 GLN A CA 1
ATOM 618 C C . GLN A 1 80 ? 3.737 -4.067 4.617 1.00 83.25 80 GLN A C 1
ATOM 620 O O . GLN A 1 80 ? 2.735 -4.317 5.291 1.00 83.25 80 GLN A O 1
ATOM 625 N N . ARG A 1 81 ? 4.866 -3.613 5.174 1.00 86.38 81 ARG A N 1
ATOM 626 C CA . ARG A 1 81 ? 5.002 -3.360 6.613 1.00 86.38 81 ARG A CA 1
ATOM 627 C C . ARG A 1 81 ? 4.028 -2.288 7.098 1.00 86.38 81 ARG A C 1
ATOM 629 O O . ARG A 1 81 ? 3.400 -2.496 8.132 1.00 86.38 81 ARG A O 1
ATOM 636 N N . ILE A 1 82 ? 3.864 -1.196 6.348 1.00 89.44 82 ILE A N 1
ATOM 637 C CA . ILE A 1 82 ? 2.902 -0.129 6.667 1.00 89.44 82 ILE A CA 1
ATOM 638 C C . ILE A 1 82 ? 1.471 -0.673 6.640 1.00 89.44 82 ILE A C 1
ATOM 640 O O . ILE A 1 82 ? 0.742 -0.511 7.613 1.00 89.44 82 ILE A O 1
ATOM 644 N N . ILE A 1 83 ? 1.085 -1.379 5.572 1.00 87.69 83 ILE A N 1
ATOM 645 C CA . ILE A 1 83 ? -0.264 -1.955 5.435 1.00 87.69 83 ILE A CA 1
ATOM 646 C C . ILE A 1 83 ? -0.561 -2.937 6.575 1.00 87.69 83 ILE A C 1
ATOM 648 O O . ILE A 1 83 ? -1.646 -2.924 7.153 1.00 87.69 83 ILE A O 1
ATOM 652 N N . THR A 1 84 ? 0.414 -3.778 6.922 1.00 87.31 84 THR A N 1
ATOM 653 C CA . THR A 1 84 ? 0.274 -4.747 8.017 1.00 87.31 84 THR A CA 1
ATOM 654 C C . THR A 1 84 ? 0.170 -4.046 9.374 1.00 87.31 84 THR A C 1
ATOM 656 O O . THR A 1 84 ? -0.582 -4.503 10.230 1.00 87.31 84 THR A O 1
ATOM 659 N N . GLY A 1 85 ? 0.899 -2.943 9.573 1.00 91.69 85 GLY A N 1
ATOM 660 C CA . GLY A 1 85 ? 0.782 -2.096 10.763 1.00 91.69 85 GLY A CA 1
ATOM 661 C C . GLY A 1 85 ? -0.620 -1.509 10.903 1.00 91.69 85 GLY A C 1
ATOM 662 O O . GLY A 1 85 ? -1.282 -1.761 11.901 1.00 91.69 85 GLY A O 1
ATOM 663 N N . LEU A 1 86 ? -1.120 -0.861 9.847 1.00 90.44 86 LEU A N 1
ATOM 664 C CA . LEU A 1 86 ? -2.460 -0.267 9.822 1.00 90.44 86 LEU A CA 1
ATOM 665 C C . LEU A 1 86 ? -3.561 -1.288 10.134 1.00 90.44 86 LEU A C 1
ATOM 667 O O . LEU A 1 86 ? -4.468 -0.997 10.908 1.00 90.44 86 LEU A O 1
ATOM 671 N N . ARG A 1 87 ? -3.473 -2.504 9.577 1.00 90.19 87 ARG A N 1
ATOM 672 C CA . ARG A 1 87 ? -4.427 -3.579 9.902 1.00 90.19 87 ARG A CA 1
ATOM 673 C C . ARG A 1 87 ? -4.420 -3.925 11.389 1.00 90.19 87 ARG A C 1
ATOM 675 O O . ARG A 1 87 ? -5.483 -4.054 11.983 1.00 90.19 87 ARG A O 1
ATOM 682 N N . LYS A 1 88 ? -3.236 -4.047 11.994 1.00 91.94 88 LYS A N 1
ATOM 683 C CA . LYS A 1 88 ? -3.110 -4.348 13.427 1.00 91.94 88 LYS A CA 1
ATOM 684 C C . LYS A 1 88 ? -3.671 -3.234 14.303 1.00 91.94 88 LYS A C 1
ATOM 686 O O . LYS A 1 88 ? -4.288 -3.542 15.321 1.00 91.94 88 LYS A O 1
ATOM 691 N N . ASP A 1 89 ? -3.471 -1.980 13.911 1.00 92.69 89 ASP A N 1
ATOM 692 C CA . ASP A 1 89 ? -3.999 -0.826 14.638 1.00 92.69 89 ASP A CA 1
ATOM 693 C C . ASP A 1 89 ? -5.532 -0.819 14.605 1.00 92.69 89 ASP A C 1
ATOM 695 O O . ASP A 1 89 ? -6.163 -0.700 15.655 1.00 92.69 89 ASP A O 1
ATOM 699 N N . ILE A 1 90 ? -6.136 -1.063 13.435 1.00 92.31 90 ILE A N 1
ATOM 700 C CA . ILE A 1 90 ? -7.596 -1.195 13.289 1.00 92.31 90 ILE A CA 1
ATOM 701 C C . ILE A 1 90 ? -8.129 -2.319 14.186 1.00 92.31 90 ILE A C 1
ATOM 703 O O . ILE A 1 90 ? -9.020 -2.085 15.000 1.00 92.31 90 ILE A O 1
ATOM 707 N N . GLU A 1 91 ? -7.535 -3.514 14.123 1.00 92.25 91 GLU A N 1
ATOM 708 C CA . GLU A 1 91 ? -7.945 -4.630 14.986 1.00 92.25 91 GLU A CA 1
ATOM 709 C C . GLU A 1 91 ? -7.778 -4.311 16.482 1.00 92.25 91 GLU A C 1
ATOM 711 O O . GLU A 1 91 ? -8.494 -4.842 17.335 1.00 92.25 91 GLU A O 1
ATOM 716 N N . HIS A 1 92 ? -6.777 -3.507 16.853 1.00 92.88 92 HIS A N 1
ATOM 717 C CA . HIS A 1 92 ? -6.584 -3.092 18.238 1.00 92.88 92 HIS A CA 1
ATOM 718 C C . HIS A 1 92 ? -7.709 -2.167 18.702 1.00 92.88 92 HIS A C 1
ATOM 720 O O . HIS A 1 92 ? -8.288 -2.420 19.762 1.00 92.88 92 HIS A O 1
ATOM 726 N N . VAL A 1 93 ? -8.046 -1.159 17.895 1.00 90.25 93 VAL A N 1
ATOM 727 C CA . VAL A 1 93 ? -9.145 -0.223 18.162 1.00 90.25 93 VAL A CA 1
ATOM 728 C C . VAL A 1 93 ? -10.474 -0.971 18.269 1.00 90.25 93 VAL A C 1
ATOM 730 O O . VAL A 1 93 ? -11.184 -0.801 19.258 1.00 90.25 93 VAL A O 1
ATOM 733 N N . GLU A 1 94 ? -10.773 -1.879 17.337 1.00 90.19 94 GLU A N 1
ATOM 734 C CA . GLU A 1 94 ? -11.989 -2.703 17.383 1.00 90.19 94 GLU A CA 1
ATOM 735 C C . GLU A 1 94 ? -12.066 -3.556 18.659 1.00 90.19 94 GLU A C 1
ATOM 737 O O . GLU A 1 94 ? -13.105 -3.611 19.321 1.00 90.19 94 GLU A O 1
ATOM 742 N N . ARG A 1 95 ? -10.955 -4.184 19.069 1.00 89.12 95 ARG A N 1
ATOM 743 C CA . ARG A 1 95 ? -10.897 -4.960 20.322 1.00 89.12 95 ARG A CA 1
ATOM 744 C C . ARG A 1 95 ? -11.063 -4.093 21.566 1.00 89.12 95 ARG A C 1
ATOM 746 O O . ARG A 1 95 ? -11.620 -4.559 22.560 1.00 89.12 95 ARG A O 1
ATOM 753 N N . GLN A 1 96 ? -10.523 -2.877 21.573 1.00 84.31 96 GLN A N 1
ATOM 754 C CA . GLN A 1 96 ? -10.720 -1.946 22.684 1.00 84.31 96 GLN A CA 1
ATOM 755 C C . GLN A 1 96 ? -12.175 -1.492 22.764 1.00 84.31 96 GLN A C 1
ATOM 757 O O . GLN A 1 96 ? -12.758 -1.571 23.842 1.00 84.31 96 GLN A O 1
ATOM 762 N N . TYR A 1 97 ? -12.770 -1.124 21.629 1.00 86.12 97 TYR A N 1
ATOM 763 C CA . TYR A 1 97 ? -14.175 -0.747 21.546 1.00 86.12 97 TYR A CA 1
ATOM 764 C C . TYR A 1 97 ? -15.089 -1.874 22.044 1.00 86.12 97 TYR A C 1
ATOM 766 O O . TYR A 1 97 ? -15.913 -1.657 22.928 1.00 86.12 97 TYR A O 1
ATOM 774 N N . LYS A 1 98 ? -14.874 -3.113 21.581 1.00 83.31 98 LYS A N 1
ATOM 775 C CA . LYS A 1 98 ? -15.658 -4.273 22.027 1.00 83.31 98 LYS A CA 1
ATOM 776 C C . LYS A 1 98 ? -15.569 -4.501 23.541 1.00 83.31 98 LYS A C 1
ATOM 778 O O . LYS A 1 98 ? -16.595 -4.694 24.182 1.00 83.31 98 LYS A O 1
ATOM 783 N N . ARG A 1 99 ? -14.367 -4.420 24.123 1.00 81.19 99 ARG A N 1
ATOM 784 C CA . ARG A 1 99 ? -14.177 -4.561 25.579 1.00 81.19 99 ARG A CA 1
ATOM 785 C C . ARG A 1 99 ? -14.850 -3.449 26.376 1.00 81.19 99 ARG A C 1
ATOM 787 O O . ARG A 1 99 ? -15.343 -3.708 27.466 1.00 81.19 99 ARG A O 1
ATOM 794 N N . PHE A 1 100 ? -14.863 -2.228 25.846 1.00 79.88 100 PHE A N 1
ATOM 795 C CA . PHE A 1 100 ? -15.560 -1.109 26.470 1.00 79.88 100 PHE A CA 1
ATOM 796 C C . PHE A 1 100 ? -17.070 -1.370 26.520 1.00 79.88 100 PHE A C 1
ATOM 798 O O . PHE A 1 100 ? -17.664 -1.278 27.589 1.00 79.88 100 PHE A O 1
ATOM 805 N N . ILE A 1 101 ? -17.668 -1.800 25.404 1.00 77.50 101 ILE A N 1
ATOM 806 C CA . ILE A 1 101 ? -19.092 -2.161 25.353 1.00 77.50 101 ILE A CA 1
ATOM 807 C C . ILE A 1 101 ? -19.412 -3.328 26.297 1.00 77.50 101 ILE A C 1
ATOM 809 O O . ILE A 1 101 ? -20.371 -3.245 27.060 1.00 77.50 101 ILE A O 1
ATOM 813 N N . GLU A 1 102 ? -18.600 -4.389 26.296 1.00 78.19 102 GLU A N 1
ATOM 814 C CA . GLU A 1 102 ? -18.789 -5.540 27.192 1.00 78.19 102 GLU A CA 1
ATOM 815 C C . GLU A 1 102 ? -18.731 -5.130 28.673 1.00 78.19 102 GLU A C 1
ATOM 817 O O . GLU A 1 102 ? -19.570 -5.562 29.463 1.00 78.19 102 GLU A O 1
ATOM 822 N N . ALA A 1 103 ? -17.798 -4.251 29.055 1.00 74.44 103 ALA A N 1
ATOM 823 C CA . ALA A 1 103 ? -17.694 -3.744 30.423 1.00 74.44 103 ALA A CA 1
ATOM 824 C C . ALA A 1 103 ? -18.891 -2.861 30.823 1.00 74.44 103 ALA A C 1
ATOM 826 O O . ALA A 1 103 ? -19.370 -2.958 31.952 1.00 74.44 103 ALA A O 1
ATOM 827 N N . PHE A 1 104 ? -19.401 -2.032 29.907 1.00 68.88 104 PHE A N 1
ATOM 828 C CA . PHE A 1 104 ? -20.589 -1.205 30.146 1.00 68.88 104 PHE A CA 1
ATOM 829 C C . PHE A 1 104 ? -21.873 -2.035 30.266 1.00 68.88 104 PHE A C 1
ATOM 831 O O . PHE A 1 104 ? -22.723 -1.726 31.101 1.00 68.88 104 PHE A O 1
ATOM 838 N N . GLN A 1 105 ? -22.019 -3.103 29.478 1.00 65.69 105 GLN A N 1
ATOM 839 C CA . GLN A 1 105 ? -23.168 -4.008 29.581 1.00 65.69 105 GLN A CA 1
ATOM 840 C C . GLN A 1 105 ? -23.119 -4.906 30.821 1.00 65.69 105 GLN A C 1
ATOM 842 O O . GLN A 1 105 ? -24.164 -5.199 31.392 1.00 65.69 105 GLN A O 1
ATOM 847 N N . ALA A 1 106 ? -21.928 -5.324 31.257 1.00 68.75 106 ALA A N 1
ATOM 848 C CA . ALA A 1 106 ? -21.758 -6.091 32.491 1.00 68.75 106 ALA A CA 1
ATOM 849 C C . ALA A 1 106 ? -21.894 -5.230 33.762 1.00 68.75 106 ALA A C 1
ATOM 851 O O . ALA A 1 106 ? -21.902 -5.771 34.871 1.00 68.75 106 ALA A O 1
ATOM 852 N N . SER A 1 107 ? -21.982 -3.902 33.620 1.00 69.56 107 SER A N 1
ATOM 853 C CA . SER A 1 107 ? -22.243 -3.008 34.742 1.00 69.56 107 SER A CA 1
ATOM 854 C C . SER A 1 107 ? -23.621 -3.320 35.338 1.00 69.56 107 SER A C 1
ATOM 856 O O . SER A 1 107 ? -24.617 -3.282 34.617 1.00 69.56 107 SER A O 1
ATOM 858 N N . PRO A 1 108 ? -23.714 -3.578 36.654 1.00 63.81 108 PRO A N 1
ATOM 859 C CA . PRO A 1 108 ? -24.983 -3.857 37.326 1.00 63.81 108 PRO A CA 1
ATOM 860 C C . PRO A 1 108 ? -25.881 -2.616 37.464 1.00 63.81 108 PRO A C 1
ATOM 862 O O . PRO A 1 108 ? -26.996 -2.724 37.964 1.00 63.81 108 PRO A O 1
ATOM 865 N N . ASN A 1 109 ? -25.401 -1.440 37.050 1.00 76.38 109 ASN A N 1
ATOM 866 C CA . ASN A 1 109 ? -26.148 -0.189 37.096 1.00 76.38 109 ASN A CA 1
ATOM 867 C C . ASN A 1 109 ? -26.786 0.105 35.733 1.00 76.38 109 ASN A C 1
ATOM 869 O O . ASN A 1 109 ? -26.144 -0.079 34.695 1.00 76.38 109 ASN A O 1
ATOM 873 N 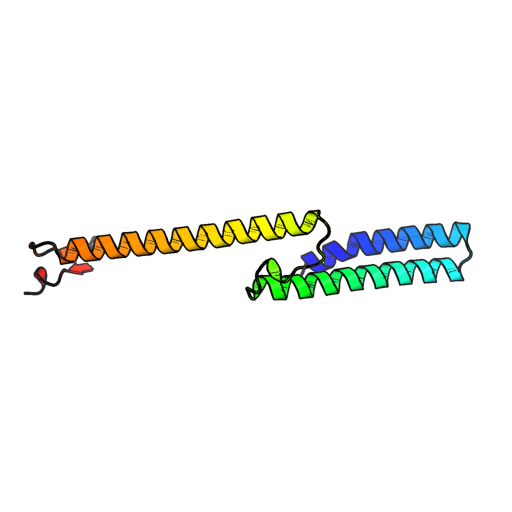N . GLY A 1 110 ? -28.017 0.623 35.742 1.00 81.31 110 GLY A N 1
ATOM 874 C CA . GLY A 1 110 ? -28.639 1.207 34.555 1.00 81.31 110 GLY A CA 1
ATOM 875 C C . GLY A 1 110 ? -27.869 2.456 34.131 1.00 81.31 110 GLY A C 1
ATOM 876 O O . GLY A 1 110 ? -27.761 3.406 34.906 1.00 81.31 110 GLY A O 1
ATOM 877 N N . ILE A 1 111 ? -27.286 2.443 32.933 1.00 83.62 111 ILE A N 1
ATOM 878 C CA . ILE A 1 111 ? -26.532 3.575 32.384 1.00 83.62 111 ILE A CA 1
ATOM 879 C C . ILE A 1 111 ? -27.309 4.120 31.190 1.00 83.62 111 ILE A C 1
ATOM 881 O O . ILE A 1 111 ? -27.618 3.372 30.262 1.00 83.62 111 ILE A O 1
ATOM 885 N N . VAL A 1 112 ? -27.581 5.424 31.220 1.00 83.75 112 VAL A N 1
ATOM 886 C CA . VAL A 1 112 ? -28.220 6.187 30.144 1.00 83.75 112 VAL A CA 1
ATOM 887 C C . VAL A 1 112 ? -27.294 7.343 29.777 1.00 83.75 112 VAL A C 1
ATOM 889 O O . VAL A 1 112 ? -26.828 8.068 30.656 1.00 83.75 112 VAL A O 1
ATOM 892 N N . MET A 1 113 ? -26.995 7.481 28.491 1.00 85.94 113 MET A N 1
ATOM 893 C CA . MET A 1 113 ? -26.215 8.574 27.923 1.00 85.94 113 MET A CA 1
ATOM 894 C C . MET A 1 113 ? -27.174 9.556 27.263 1.00 85.94 113 MET A C 1
ATOM 896 O O . MET A 1 113 ? -28.033 9.140 26.483 1.00 85.94 113 MET A O 1
ATOM 900 N N . LEU A 1 114 ? -27.036 10.832 27.611 1.00 90.81 114 LEU A N 1
ATOM 901 C CA . LEU A 1 114 ? -27.834 11.916 27.054 1.00 90.81 114 LEU A CA 1
ATOM 902 C C . LEU A 1 114 ? -26.984 12.746 26.089 1.00 90.81 114 LEU A C 1
ATOM 904 O O . LEU A 1 114 ? -25.784 12.907 26.325 1.00 90.81 114 LEU A O 1
ATOM 908 N N . ASP A 1 115 ? -27.608 13.265 25.038 1.00 90.50 115 ASP A N 1
ATOM 909 C CA . ASP A 1 115 ? -27.009 14.249 24.138 1.00 90.50 115 ASP A CA 1
ATOM 910 C C . ASP A 1 115 ? -27.051 15.672 24.735 1.00 90.50 115 ASP A C 1
ATOM 912 O O . ASP A 1 115 ? -27.552 15.901 25.839 1.00 90.50 115 ASP A O 1
ATOM 916 N N . ASP A 1 116 ? -26.541 16.658 23.991 1.00 93.81 116 ASP A N 1
ATOM 917 C CA . ASP A 1 116 ? -26.515 18.073 24.403 1.00 93.81 116 ASP A CA 1
ATOM 918 C C . ASP A 1 116 ? -27.918 18.691 24.620 1.00 93.81 116 ASP A C 1
ATOM 920 O O . ASP A 1 116 ? -28.037 19.843 25.043 1.00 93.81 116 ASP A O 1
ATOM 924 N N . GLN A 1 117 ? -28.986 17.963 24.283 1.00 91.94 117 GLN A N 1
ATOM 925 C CA . GLN A 1 117 ? -30.388 18.373 24.372 1.00 91.94 117 GLN A CA 1
ATOM 926 C C . GLN A 1 117 ? -31.159 17.549 25.418 1.00 91.94 117 GLN A C 1
ATOM 928 O O . GLN A 1 117 ? -32.393 17.568 25.414 1.00 91.94 117 GLN A O 1
ATOM 933 N N . ASP A 1 118 ? -30.448 16.849 26.308 1.00 87.19 118 ASP A N 1
ATOM 934 C CA . ASP A 1 118 ? -30.993 15.943 27.326 1.00 87.19 118 ASP A CA 1
ATOM 935 C C . ASP A 1 118 ? -31.833 14.783 26.743 1.00 87.19 118 ASP A C 1
ATOM 937 O O . ASP A 1 118 ? -32.679 14.205 27.435 1.00 87.19 118 ASP A O 1
ATOM 941 N N . GLN A 1 119 ? -31.620 14.401 25.478 1.00 88.12 119 GLN A N 1
ATOM 942 C CA . GLN A 1 119 ? -32.277 13.240 24.869 1.00 88.12 119 GLN A CA 1
ATOM 943 C C . GLN A 1 119 ? -31.414 11.988 24.996 1.00 88.12 119 GLN A C 1
ATOM 945 O O . GLN A 1 119 ? -30.192 12.053 24.940 1.00 88.12 119 GLN A O 1
ATOM 950 N N . ILE A 1 120 ? -32.052 10.825 25.143 1.00 87.62 120 ILE A N 1
ATOM 951 C CA . ILE A 1 120 ? -31.348 9.545 25.278 1.00 87.62 120 ILE A CA 1
ATOM 952 C C . ILE A 1 120 ? -30.660 9.185 23.954 1.00 87.62 120 ILE A C 1
ATOM 954 O O . ILE A 1 120 ? -31.325 8.814 22.989 1.00 87.62 120 ILE A O 1
ATOM 958 N N . GLU A 1 121 ? -29.328 9.241 23.936 1.00 87.88 121 GLU A N 1
ATOM 959 C CA . GLU A 1 121 ? -28.494 8.791 22.814 1.00 87.88 121 GLU A CA 1
ATOM 960 C C . GLU A 1 121 ? -28.191 7.287 22.920 1.00 87.88 121 GLU A C 1
ATOM 962 O O . GLU A 1 121 ? -28.086 6.583 21.914 1.00 87.88 121 GLU A O 1
ATOM 967 N N . TRP A 1 122 ? -28.077 6.766 24.148 1.00 83.94 122 TRP A N 1
ATOM 968 C CA . TRP A 1 122 ? -27.783 5.354 24.395 1.00 83.94 122 TRP A CA 1
ATOM 969 C C . TRP A 1 122 ? -28.252 4.894 25.780 1.00 83.94 122 TRP A C 1
ATOM 971 O O . TRP A 1 122 ? -28.151 5.638 26.753 1.00 83.94 122 TRP A O 1
ATOM 981 N N . CYS A 1 123 ? -28.694 3.641 25.908 1.00 83.06 123 CYS A N 1
ATOM 982 C CA . CYS A 1 123 ? -28.986 3.006 27.196 1.00 83.06 123 CYS A CA 1
ATOM 983 C C . CYS A 1 123 ? -28.534 1.535 27.218 1.00 83.06 123 CYS A C 1
ATOM 985 O O . CYS A 1 123 ? -28.581 0.848 26.194 1.00 83.06 123 CYS A O 1
ATOM 987 N N . ASN A 1 124 ? -28.093 1.034 28.379 1.00 83.69 124 ASN A N 1
ATOM 988 C CA . ASN A 1 124 ? -27.789 -0.392 28.551 1.00 83.69 124 ASN A CA 1
ATOM 989 C C . ASN A 1 124 ? -29.059 -1.214 28.853 1.00 83.69 124 ASN A C 1
ATOM 991 O O . ASN A 1 124 ? -30.069 -0.675 29.290 1.00 83.69 124 ASN A O 1
ATOM 995 N N . ALA A 1 125 ? -28.999 -2.537 28.664 1.00 79.69 125 ALA A N 1
ATOM 996 C CA . ALA A 1 125 ? -30.158 -3.425 28.838 1.00 79.69 125 ALA A CA 1
ATOM 997 C C . ALA A 1 125 ? -30.751 -3.425 30.265 1.00 79.69 125 ALA A C 1
ATOM 999 O O . ALA A 1 125 ? -31.911 -3.773 30.443 1.00 79.69 125 ALA A O 1
ATOM 1000 N N . ILE A 1 126 ? -29.963 -3.038 31.278 1.00 80.12 126 ILE A N 1
ATOM 1001 C CA . ILE A 1 126 ? -30.437 -2.863 32.662 1.00 80.12 126 ILE A CA 1
ATOM 1002 C C . ILE A 1 126 ? -31.317 -1.606 32.777 1.00 80.12 126 ILE A C 1
ATOM 1004 O O . ILE A 1 126 ? -32.274 -1.616 33.535 1.00 80.12 126 ILE A O 1
ATOM 1008 N N . ALA A 1 127 ? -31.007 -0.532 32.043 1.00 78.94 127 ALA A N 1
ATOM 1009 C CA . ALA A 1 127 ? -31.779 0.714 32.045 1.00 78.94 127 ALA A CA 1
ATOM 1010 C C . ALA A 1 127 ? -33.077 0.644 31.219 1.00 78.94 127 ALA A C 1
ATOM 1012 O O . ALA A 1 127 ? -33.913 1.536 31.332 1.00 78.94 127 ALA A O 1
ATOM 1013 N N . GLU A 1 128 ? -33.230 -0.380 30.374 1.00 77.00 128 GLU A N 1
ATOM 1014 C CA . GLU A 1 128 ? -34.460 -0.646 29.615 1.00 77.00 128 GLU A CA 1
ATOM 1015 C C . GLU A 1 128 ? -35.516 -1.407 30.449 1.00 77.00 128 GLU A C 1
ATOM 1017 O O . GLU A 1 128 ? -36.687 -1.434 30.069 1.00 77.00 128 GLU A O 1
ATOM 1022 N N . GLN A 1 129 ? -35.111 -2.021 31.572 1.00 67.06 129 GLN A N 1
ATOM 1023 C CA . GLN A 1 129 ? -35.994 -2.718 32.521 1.00 67.06 129 GLN A CA 1
ATOM 1024 C C . GLN A 1 129 ? -36.605 -1.764 33.548 1.00 67.06 129 GLN A C 1
ATOM 1026 O O . GLN A 1 129 ? -37.795 -1.979 33.877 1.00 67.06 129 GLN A O 1
#

Foldseek 3Di:
DVVVVVVVVVLLVVLVVQLVVCCVPPNNPVSVVVSVVSSVVVVVVVVVVVVVVVCLVVPVDPVPPPDDDPVVSVVSVVVVVVVVVVVVVVVVVVVVVVVVVVVVQPPLDWDFDADPVRHTPDTHPNVVD

pLDDT: mean 74.46, std 11.29, range [41.28, 93.81]